Protein AF-K6DFI2-F1 (afdb_monomer_lite)

InterPro domains:
  IPR002104 Integrase, catalytic domain [PF00589] (16-104)
  IPR011010 DNA breaking-rejoining enzyme, catalytic core [SSF56349] (2-105)
  IPR013762 Integrase-like, catalytic domain superfamily [G3DSA:1.10.443.10] (1-110)

Foldseek 3Di:
DWAFPVQAADPVRAGDQWGWDQDPVPRDIDIHGCVVCRVVLSVVVVVCVVVVLDARTSAADPVGSPDHDDPVVVVVVQCVVCVVVVHRPRDPVVVVVVVVVVVCVVVVPPPCCVVPPDPDD

pLDDT: mean 83.06, std 13.71, range [34.91, 94.12]

Radius of gyration: 16.98 Å; chains: 1; bounding box: 40×39×38 Å

Organism: NCBI:txid1117379

Secondary structure (DSSP, 8-state):
---BHHHHB-TTSPBPSEEEEE-TTT--EEEEE-GGGHHHHHHHHHHHHHTT---SBSSEETTEEEEEPPHHHHHHHHHHHHHHHT-TT--HHHHHHHHHHHHHHHHT-GGGHHHH-----

Sequence (121 aa):
MKLKKTDVFNLDGTVKQTAFIHDQKTGKGNTLYLKPVQQDLMLYHAWLTQQNMNSEWLFPSTSRPDRPITEKQFYKIMARVGDLLGINYLGTHTMRKTGAYRVYTQSNYYWLSYAFIKPFK

Structure (mmCIF, N/CA/C/O backbone):
data_AF-K6DFI2-F1
#
_entry.id   AF-K6DFI2-F1
#
loop_
_atom_site.group_PDB
_atom_site.id
_atom_site.type_symbol
_atom_site.label_atom_id
_atom_site.label_alt_id
_atom_site.label_comp_id
_atom_site.label_asym_id
_atom_site.label_entity_id
_atom_site.label_seq_id
_atom_site.pdbx_PDB_ins_code
_atom_site.Cartn_x
_atom_site.Cartn_y
_atom_site.Cartn_z
_atom_site.occupancy
_atom_site.B_iso_or_equiv
_atom_site.auth_seq_id
_atom_site.auth_comp_id
_atom_site.auth_asym_id
_atom_site.auth_atom_id
_atom_site.pdbx_PDB_model_num
ATOM 1 N N . MET A 1 1 ? 3.661 3.282 6.572 1.00 67.25 1 MET A N 1
ATOM 2 C CA . MET A 1 1 ? 2.184 3.390 6.502 1.00 67.25 1 MET A CA 1
ATOM 3 C C . MET A 1 1 ? 1.580 2.108 7.053 1.00 67.25 1 MET A C 1
ATOM 5 O O . MET A 1 1 ? 2.086 1.045 6.719 1.00 67.25 1 MET A O 1
ATOM 9 N N . LYS A 1 2 ? 0.575 2.192 7.927 1.00 84.12 2 LYS A N 1
ATOM 10 C CA . LYS A 1 2 ? -0.082 1.022 8.525 1.00 84.12 2 LYS A CA 1
ATOM 11 C C . LYS A 1 2 ? -1.588 1.162 8.284 1.00 84.12 2 LYS A C 1
ATOM 13 O O . LYS A 1 2 ? -2.208 1.993 8.932 1.00 84.12 2 LYS A O 1
ATOM 18 N N . LEU A 1 3 ? -2.117 0.429 7.306 1.00 87.50 3 LEU A N 1
ATOM 19 C CA . LEU A 1 3 ? -3.532 0.465 6.915 1.00 87.50 3 LEU A CA 1
ATOM 20 C C . LEU A 1 3 ? -4.315 -0.602 7.677 1.00 87.50 3 LEU A C 1
ATOM 22 O O . LEU A 1 3 ? -3.867 -1.753 7.758 1.00 87.50 3 LEU A O 1
ATOM 26 N N . LYS A 1 4 ? -5.478 -0.234 8.207 1.00 91.38 4 LYS A N 1
ATOM 27 C CA . LYS A 1 4 ? -6.423 -1.151 8.850 1.00 91.38 4 LYS A CA 1
ATOM 28 C C . LYS A 1 4 ? -7.462 -1.631 7.844 1.00 91.38 4 LYS A C 1
ATOM 30 O O . LYS A 1 4 ? -7.735 -0.963 6.848 1.00 91.38 4 LYS A O 1
ATOM 35 N N . LYS A 1 5 ? -8.086 -2.780 8.112 1.00 89.88 5 LYS A N 1
ATOM 36 C CA . LYS A 1 5 ? -9.193 -3.285 7.283 1.00 89.88 5 LYS A CA 1
ATOM 37 C C . LYS A 1 5 ? -10.352 -2.293 7.240 1.00 89.88 5 LYS A C 1
ATOM 39 O O . LYS A 1 5 ? -10.893 -2.051 6.171 1.00 89.88 5 LYS A O 1
ATOM 44 N N . THR A 1 6 ? -10.671 -1.662 8.366 1.00 90.00 6 THR A N 1
ATOM 45 C CA . THR A 1 6 ? -11.747 -0.665 8.484 1.00 90.00 6 THR A CA 1
ATOM 46 C C . THR A 1 6 ? -11.505 0.607 7.668 1.00 90.00 6 THR A C 1
ATOM 48 O O . THR A 1 6 ? -12.460 1.322 7.367 1.00 90.00 6 THR A O 1
ATOM 51 N N . ASP A 1 7 ? -10.264 0.889 7.258 1.00 90.25 7 ASP A N 1
ATOM 52 C CA . ASP A 1 7 ? -9.956 2.021 6.375 1.00 90.25 7 ASP A CA 1
ATOM 53 C C . ASP A 1 7 ? -10.426 1.758 4.933 1.00 90.25 7 ASP A C 1
ATOM 55 O O . ASP A 1 7 ? -10.717 2.700 4.198 1.00 90.25 7 ASP A O 1
ATOM 59 N N . VAL A 1 8 ? -10.524 0.483 4.536 1.00 91.50 8 VAL A N 1
ATOM 60 C CA . VAL A 1 8 ? -10.756 0.040 3.149 1.00 91.50 8 VAL A CA 1
ATOM 61 C C . VAL A 1 8 ? -12.086 -0.687 2.973 1.00 91.50 8 VAL A C 1
ATOM 63 O O . VAL A 1 8 ? -12.744 -0.511 1.952 1.00 91.50 8 VAL A O 1
ATOM 66 N N . PHE A 1 9 ? -12.500 -1.479 3.957 1.00 90.62 9 PHE A N 1
ATOM 67 C CA . PHE A 1 9 ? -13.734 -2.255 3.933 1.00 90.62 9 PHE A CA 1
ATOM 68 C C . PHE A 1 9 ? -14.807 -1.602 4.803 1.00 90.62 9 PHE A C 1
ATOM 70 O O . PHE A 1 9 ? -14.529 -1.018 5.856 1.00 90.62 9 PHE A O 1
ATOM 77 N N . ASN A 1 10 ? -16.044 -1.704 4.343 1.00 88.94 10 ASN A N 1
ATOM 78 C CA . ASN A 1 10 ? -17.241 -1.428 5.119 1.00 88.94 10 ASN A CA 1
ATOM 79 C C . ASN A 1 10 ? -17.578 -2.631 6.018 1.00 88.94 10 ASN A C 1
ATOM 81 O O . ASN A 1 10 ? -17.052 -3.729 5.840 1.00 88.94 10 ASN A O 1
ATOM 85 N N . LEU A 1 11 ? -18.471 -2.424 6.990 1.00 82.75 11 LEU A N 1
ATOM 86 C CA . LEU A 1 11 ? -18.906 -3.479 7.918 1.00 82.75 11 LEU A CA 1
ATOM 87 C C . LEU A 1 11 ? -19.657 -4.624 7.215 1.00 82.75 11 LEU A C 1
ATOM 89 O O . LEU A 1 11 ? -19.657 -5.744 7.710 1.00 82.75 11 LEU A O 1
ATOM 93 N N . ASP A 1 12 ? -20.259 -4.347 6.060 1.00 83.56 12 ASP A N 1
ATOM 94 C CA . ASP A 1 12 ? -20.931 -5.322 5.193 1.00 83.56 12 ASP A CA 1
ATOM 95 C C . ASP A 1 12 ? -19.951 -6.148 4.329 1.00 83.56 12 ASP A C 1
ATOM 97 O O . ASP A 1 12 ? -20.374 -7.024 3.578 1.00 83.56 12 ASP A O 1
ATOM 101 N N . GLY A 1 13 ? -18.642 -5.874 4.414 1.00 79.38 13 GLY A N 1
ATOM 102 C CA . GLY A 1 13 ? -17.599 -6.531 3.623 1.00 79.38 13 GLY A CA 1
ATOM 103 C C . GLY A 1 13 ? -17.377 -5.932 2.230 1.00 79.38 13 GLY A C 1
ATOM 104 O O . GLY A 1 13 ? -16.513 -6.413 1.494 1.00 79.38 13 GLY A O 1
ATOM 105 N N . THR A 1 14 ? -18.098 -4.871 1.856 1.00 87.44 14 THR A N 1
ATOM 106 C CA . THR A 1 14 ? -17.874 -4.167 0.586 1.00 87.44 14 THR A CA 1
ATOM 107 C C . THR A 1 14 ? -16.644 -3.259 0.658 1.00 87.44 14 THR A C 1
ATOM 109 O O . THR A 1 14 ? -16.289 -2.730 1.713 1.00 87.44 14 THR A O 1
ATOM 112 N N . VAL A 1 15 ? -15.956 -3.073 -0.471 1.00 91.31 15 VAL A N 1
ATOM 113 C CA . VAL A 1 15 ? -14.796 -2.171 -0.555 1.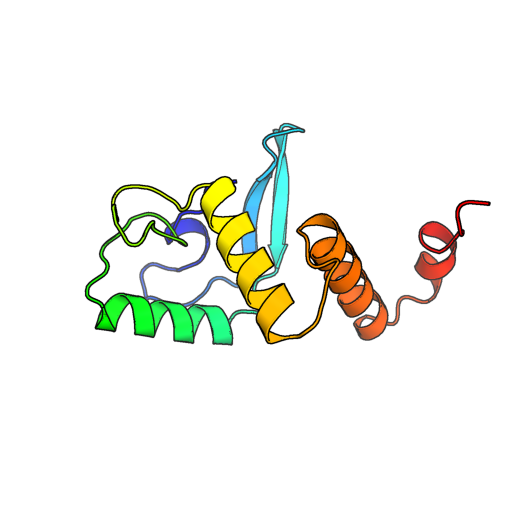00 91.31 15 VAL A CA 1
ATOM 114 C C . VAL A 1 15 ? -15.284 -0.733 -0.721 1.00 91.31 15 VAL A C 1
ATOM 116 O O . VAL A 1 15 ? -16.099 -0.437 -1.597 1.00 91.31 15 VAL A O 1
ATOM 119 N N . LYS A 1 16 ? -14.757 0.181 0.092 1.00 91.44 16 LYS A N 1
ATOM 120 C CA . LYS A 1 16 ? -15.012 1.619 -0.024 1.00 91.44 16 LYS A CA 1
ATOM 121 C C . LYS A 1 16 ? -14.471 2.152 -1.348 1.00 91.44 16 LYS A C 1
ATOM 123 O O . LYS A 1 16 ? -13.431 1.719 -1.829 1.00 91.44 16 LYS A O 1
ATOM 128 N N . GLN A 1 17 ? -15.130 3.159 -1.918 1.00 88.75 17 GLN A N 1
ATOM 129 C CA . GLN A 1 17 ? -14.637 3.803 -3.145 1.00 88.75 17 GLN A CA 1
ATOM 130 C C . GLN A 1 17 ? -13.355 4.609 -2.905 1.00 88.75 17 GLN A C 1
ATOM 132 O O . GLN A 1 17 ? -12.506 4.723 -3.793 1.00 88.75 17 GLN A O 1
ATOM 137 N N . THR A 1 18 ? -13.219 5.168 -1.703 1.00 89.81 18 THR A N 1
ATOM 138 C CA . THR A 1 18 ? -12.064 5.949 -1.276 1.00 89.81 18 THR A CA 1
ATOM 139 C C . THR A 1 18 ? -11.654 5.587 0.148 1.00 89.81 18 THR A C 1
ATOM 141 O O . THR A 1 18 ? -12.487 5.191 0.963 1.00 89.81 18 THR A O 1
ATOM 144 N N . ALA A 1 19 ? -10.367 5.742 0.451 1.00 89.88 19 ALA A N 1
ATOM 145 C CA . ALA A 1 19 ? -9.827 5.627 1.804 1.00 89.88 19 ALA A CA 1
ATOM 146 C C . ALA A 1 19 ? -9.096 6.914 2.181 1.00 89.88 19 ALA A C 1
ATOM 148 O O . ALA A 1 19 ? -8.264 7.407 1.419 1.00 89.88 19 ALA A O 1
ATOM 149 N N . PHE A 1 20 ? -9.392 7.458 3.358 1.00 88.69 20 PHE A N 1
ATOM 150 C CA . PHE A 1 20 ? -8.716 8.643 3.872 1.00 88.69 20 PHE A CA 1
ATOM 151 C C . PHE A 1 20 ? -7.533 8.232 4.747 1.00 88.69 20 PHE A C 1
ATOM 153 O O . PHE A 1 20 ? -7.689 7.454 5.687 1.00 88.69 20 PHE A O 1
ATOM 160 N N . ILE A 1 21 ? -6.349 8.753 4.440 1.00 88.62 21 ILE A N 1
ATOM 161 C CA . ILE A 1 21 ? -5.114 8.478 5.174 1.00 88.62 21 ILE A CA 1
ATOM 162 C C . ILE A 1 21 ? -4.429 9.783 5.569 1.00 88.62 21 ILE A C 1
ATOM 164 O O . ILE A 1 21 ? -4.518 10.782 4.864 1.00 88.62 21 ILE A O 1
ATOM 168 N N . HIS A 1 22 ? -3.680 9.760 6.667 1.00 86.38 22 HIS A N 1
ATOM 169 C CA . HIS A 1 22 ? -2.780 10.853 7.025 1.00 86.38 22 HIS A CA 1
ATOM 170 C C . HIS A 1 22 ? -1.351 10.488 6.628 1.00 86.38 22 HIS A C 1
ATOM 172 O O . HIS A 1 22 ? -0.835 9.432 7.014 1.00 86.38 22 HIS A O 1
ATOM 178 N N . ASP A 1 23 ? -0.706 11.351 5.846 1.00 81.00 23 ASP A N 1
ATOM 179 C CA . ASP A 1 23 ? 0.700 11.185 5.500 1.00 81.00 23 ASP A CA 1
ATOM 180 C C . ASP A 1 23 ? 1.560 11.429 6.746 1.00 81.00 23 ASP A C 1
ATOM 182 O O . ASP A 1 23 ? 1.543 12.507 7.335 1.00 81.00 23 ASP A O 1
ATOM 186 N N . GLN A 1 24 ? 2.342 10.426 7.140 1.00 81.06 24 GLN A N 1
ATOM 187 C CA . GLN A 1 24 ? 3.190 10.498 8.331 1.00 81.06 24 GLN A CA 1
ATOM 188 C C . GLN A 1 24 ? 4.290 11.560 8.215 1.00 81.06 24 GLN A C 1
ATOM 190 O O . GLN A 1 24 ? 4.718 12.093 9.234 1.00 81.06 24 GLN A O 1
ATOM 195 N N . LYS A 1 25 ? 4.759 11.871 6.999 1.00 78.94 25 LYS A N 1
ATOM 196 C CA . LYS A 1 25 ? 5.858 12.823 6.786 1.00 78.94 25 LYS A CA 1
ATOM 197 C C . LYS A 1 25 ? 5.386 14.271 6.845 1.00 78.94 25 LYS A C 1
ATOM 199 O O . LYS A 1 25 ? 6.127 15.133 7.301 1.00 78.94 25 LYS A O 1
ATOM 204 N N . THR A 1 26 ? 4.194 14.549 6.321 1.00 83.25 26 THR A N 1
ATOM 205 C CA . THR A 1 26 ? 3.697 15.927 6.157 1.00 83.25 26 THR A CA 1
ATOM 206 C C . THR A 1 26 ? 2.518 16.262 7.064 1.00 83.25 26 THR A C 1
ATOM 208 O O . THR A 1 26 ? 2.145 17.428 7.151 1.00 83.25 26 THR A O 1
ATOM 211 N N . GLY A 1 27 ? 1.904 15.263 7.704 1.00 83.31 27 GLY A N 1
ATOM 212 C CA . GLY A 1 27 ? 0.688 15.403 8.508 1.00 83.31 27 GLY A CA 1
ATOM 213 C C . GLY A 1 27 ? -0.580 15.662 7.690 1.00 83.31 27 GLY A C 1
ATOM 214 O O . GLY A 1 27 ? -1.673 15.696 8.249 1.00 83.31 27 GLY A O 1
ATOM 215 N N . LYS A 1 28 ? -0.468 15.840 6.369 1.00 87.00 28 LYS A N 1
ATOM 216 C CA . LYS A 1 28 ? -1.606 16.178 5.514 1.00 87.00 28 LYS A CA 1
ATOM 217 C C . LYS A 1 28 ? -2.500 14.962 5.288 1.00 87.00 28 LYS A C 1
ATOM 219 O O . LYS A 1 28 ? -2.017 13.850 5.064 1.00 87.00 28 LYS A O 1
ATOM 224 N N . GLY A 1 29 ? -3.807 15.205 5.305 1.00 86.81 29 GLY A N 1
ATOM 225 C CA . GLY A 1 29 ? -4.800 14.243 4.845 1.00 86.81 29 GLY A CA 1
ATOM 226 C C . GLY A 1 29 ? -4.658 13.996 3.345 1.00 86.81 29 GLY A C 1
ATOM 227 O O . GLY A 1 29 ? -4.422 14.923 2.570 1.00 86.81 29 GLY A O 1
ATOM 228 N N . ASN A 1 30 ? -4.791 12.742 2.939 1.00 86.25 30 ASN A N 1
ATOM 229 C CA . ASN A 1 30 ? -4.764 12.312 1.553 1.00 86.25 30 ASN A CA 1
ATOM 230 C C . ASN A 1 30 ? -5.861 11.269 1.323 1.00 86.25 30 ASN A C 1
ATOM 232 O O . ASN A 1 30 ? -6.055 10.368 2.138 1.00 86.25 30 ASN A O 1
ATOM 236 N N . THR A 1 31 ? -6.553 11.372 0.194 1.00 89.12 31 THR A N 1
ATOM 237 C CA . THR A 1 31 ? -7.638 10.460 -0.174 1.00 89.12 31 THR A CA 1
ATOM 238 C C . THR A 1 31 ? -7.153 9.521 -1.268 1.00 89.12 31 THR A C 1
ATOM 240 O O . THR A 1 31 ? -6.822 9.948 -2.373 1.00 89.12 31 THR A O 1
ATOM 243 N N . LEU A 1 32 ? -7.113 8.227 -0.968 1.00 87.62 32 LEU A N 1
ATOM 244 C CA . LEU A 1 32 ? -6.792 7.175 -1.922 1.00 87.62 32 LEU A CA 1
ATOM 245 C C . LEU A 1 32 ? -8.050 6.765 -2.681 1.00 87.62 32 LEU A C 1
ATOM 247 O O . LEU A 1 32 ? -9.077 6.480 -2.069 1.00 87.62 32 LEU A O 1
ATOM 251 N N . TYR A 1 33 ? -7.955 6.695 -4.006 1.00 89.00 33 TYR A N 1
ATOM 252 C CA . TYR A 1 33 ? -9.021 6.187 -4.863 1.00 89.00 33 TYR A CA 1
ATOM 253 C C . TYR A 1 33 ? -8.877 4.673 -5.043 1.00 89.00 33 TYR A C 1
ATOM 255 O O . TYR A 1 33 ? -7.880 4.208 -5.594 1.00 89.00 33 TYR A O 1
ATOM 263 N N . LEU A 1 34 ? -9.856 3.905 -4.564 1.00 89.38 34 LEU A N 1
ATOM 264 C CA . LEU A 1 34 ? -9.776 2.442 -4.482 1.00 89.38 34 LEU A CA 1
ATOM 265 C C . LEU A 1 34 ? -10.501 1.718 -5.618 1.00 89.38 34 LEU A C 1
ATOM 267 O O . LEU A 1 34 ? -10.259 0.532 -5.826 1.00 89.38 34 LEU A O 1
ATOM 271 N N . LYS A 1 35 ? -11.345 2.412 -6.391 1.00 87.94 35 LYS A N 1
ATOM 272 C CA . LYS A 1 35 ? -12.120 1.806 -7.488 1.00 87.94 35 LYS A CA 1
ATOM 273 C C . LYS A 1 35 ? -11.281 0.935 -8.446 1.00 87.94 35 LYS A C 1
ATOM 275 O O . LYS A 1 35 ? -11.744 -0.153 -8.771 1.00 87.94 35 LYS A O 1
ATOM 280 N N . PRO A 1 36 ? -10.057 1.327 -8.870 1.00 88.25 36 PRO A N 1
ATOM 281 C CA . PRO A 1 36 ? -9.269 0.516 -9.802 1.00 88.25 36 PRO A CA 1
ATOM 282 C C . PRO A 1 36 ? -8.776 -0.810 -9.213 1.00 88.25 36 PRO A C 1
ATOM 284 O O . PRO A 1 36 ? -8.502 -1.734 -9.965 1.00 88.25 36 PRO A O 1
ATOM 287 N N . VAL A 1 37 ? -8.653 -0.895 -7.886 1.00 90.00 37 VAL A N 1
ATOM 288 C CA . VAL A 1 37 ? -8.131 -2.067 -7.160 1.00 90.00 37 VAL A CA 1
ATOM 289 C C . VAL A 1 37 ? -9.225 -2.801 -6.382 1.00 90.00 37 VAL A C 1
ATOM 291 O O . VAL A 1 37 ? -8.940 -3.707 -5.605 1.00 90.00 37 VAL A O 1
ATOM 294 N N . GLN A 1 38 ? -10.490 -2.413 -6.566 1.00 91.50 38 GLN A N 1
ATOM 295 C CA . GLN A 1 38 ? -11.624 -2.950 -5.817 1.00 91.50 38 GLN A CA 1
ATOM 296 C C . GLN A 1 38 ? -11.748 -4.469 -5.975 1.00 91.50 38 GLN A C 1
ATOM 298 O O . GLN A 1 38 ? -11.896 -5.174 -4.980 1.00 91.50 38 GLN A O 1
ATOM 303 N N . GLN A 1 39 ? -11.637 -4.968 -7.208 1.00 91.62 39 GLN A N 1
ATOM 304 C CA . GLN A 1 39 ? -11.723 -6.400 -7.491 1.00 91.62 39 GLN A CA 1
ATOM 305 C C . GLN A 1 39 ? -10.596 -7.177 -6.797 1.00 91.62 39 GLN A C 1
ATOM 307 O O . GLN A 1 39 ? -10.854 -8.189 -6.148 1.00 91.62 39 GLN A O 1
ATOM 312 N N . ASP A 1 40 ? -9.364 -6.669 -6.868 1.00 93.06 40 ASP A N 1
ATOM 313 C CA . ASP A 1 40 ? -8.199 -7.291 -6.231 1.00 93.06 40 ASP A CA 1
ATOM 314 C C . ASP A 1 40 ? -8.345 -7.322 -4.705 1.00 93.06 40 ASP A C 1
ATOM 316 O O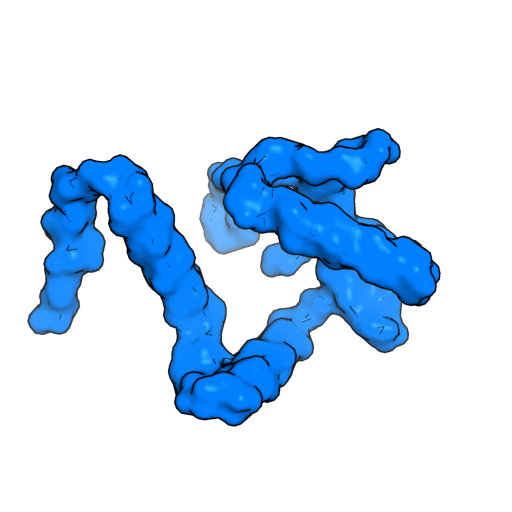 . ASP A 1 40 ? -8.035 -8.326 -4.065 1.00 93.06 40 ASP A O 1
ATOM 320 N N . LEU A 1 41 ? -8.877 -6.248 -4.112 1.00 92.75 41 LEU A N 1
ATOM 321 C CA . LEU A 1 41 ? -9.154 -6.173 -2.677 1.00 92.75 41 LEU A CA 1
ATOM 322 C C . LEU A 1 41 ? -10.238 -7.166 -2.245 1.00 92.75 41 LEU A C 1
ATOM 324 O O . LEU A 1 41 ? -10.106 -7.775 -1.185 1.00 92.75 41 LEU A O 1
ATOM 328 N N . MET A 1 42 ? -11.279 -7.365 -3.057 1.00 92.00 42 MET A N 1
ATOM 329 C CA . MET A 1 42 ? -12.316 -8.367 -2.786 1.00 92.00 42 MET A CA 1
ATOM 330 C C . MET A 1 42 ? -11.753 -9.790 -2.840 1.00 92.00 42 MET A C 1
ATOM 332 O O . MET A 1 42 ? -11.993 -10.576 -1.921 1.00 92.00 42 MET A O 1
ATOM 336 N N . LEU A 1 43 ? -10.966 -10.111 -3.872 1.00 93.00 43 LEU A N 1
ATOM 337 C CA . LEU A 1 43 ? -10.299 -11.412 -4.000 1.00 93.00 43 LEU A CA 1
ATOM 338 C C . LEU A 1 43 ? -9.351 -11.668 -2.826 1.00 93.00 43 LEU A C 1
ATOM 340 O O . LEU A 1 43 ? -9.354 -12.748 -2.235 1.00 93.00 43 LEU A O 1
ATOM 344 N N . TYR A 1 44 ? -8.579 -10.652 -2.449 1.00 91.81 44 TYR A N 1
ATOM 345 C CA . TYR A 1 44 ? -7.676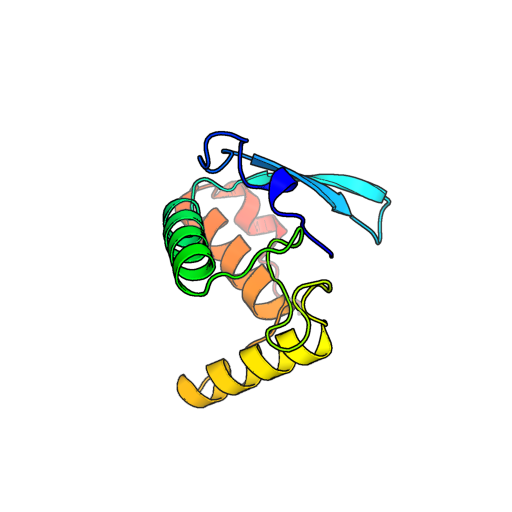 -10.723 -1.311 1.00 91.81 44 TYR A CA 1
ATOM 346 C C . TYR A 1 44 ? -8.418 -10.935 0.014 1.00 91.81 44 TYR A C 1
ATOM 348 O O . TYR A 1 44 ? -8.004 -11.763 0.826 1.00 91.81 44 TYR A O 1
ATOM 356 N N . HIS A 1 45 ? -9.537 -10.239 0.229 1.00 89.12 45 HIS A N 1
ATOM 357 C CA . HIS A 1 45 ? -10.365 -10.422 1.419 1.00 89.12 45 HIS A CA 1
ATOM 358 C C . HIS A 1 45 ? -10.920 -11.847 1.510 1.00 89.12 45 HIS A C 1
ATOM 360 O O . HIS A 1 45 ? -10.806 -12.480 2.559 1.00 89.12 45 HIS A O 1
ATOM 366 N N . ALA A 1 46 ? -11.442 -12.383 0.403 1.00 90.25 46 ALA A N 1
ATOM 367 C CA . ALA A 1 46 ? -11.923 -13.761 0.344 1.00 90.25 46 ALA A CA 1
ATOM 368 C C . ALA A 1 46 ? -10.811 -14.769 0.677 1.00 90.25 46 ALA A C 1
ATOM 370 O O . ALA A 1 46 ? -11.028 -15.698 1.457 1.00 90.25 46 ALA A O 1
ATOM 371 N N . TRP A 1 47 ? -9.602 -14.555 0.148 1.00 91.19 47 TRP A N 1
ATOM 372 C CA . TRP A 1 47 ? -8.440 -15.380 0.469 1.00 91.19 47 TRP A CA 1
ATOM 373 C C . TRP A 1 47 ? -8.073 -15.314 1.961 1.00 91.19 47 TRP A C 1
ATOM 375 O O . TRP A 1 47 ? -7.853 -16.353 2.580 1.00 91.19 47 TRP A O 1
ATOM 385 N N . LEU A 1 48 ? -8.073 -14.125 2.577 1.00 87.75 48 LEU A N 1
ATOM 386 C CA . LEU A 1 48 ? -7.809 -13.979 4.016 1.00 87.75 48 LEU A CA 1
ATOM 387 C C . LEU A 1 48 ? -8.811 -14.759 4.876 1.00 87.75 48 LEU A C 1
ATOM 389 O O . LEU A 1 48 ? -8.407 -15.395 5.853 1.00 87.75 48 LEU A O 1
ATOM 393 N N . THR A 1 49 ? -10.096 -14.729 4.515 1.00 87.25 49 THR A N 1
ATOM 394 C CA . THR A 1 49 ? -11.145 -15.490 5.210 1.00 87.25 49 THR A CA 1
ATOM 395 C C . THR A 1 49 ? -10.923 -16.995 5.076 1.00 87.25 49 THR A C 1
ATOM 397 O O . THR A 1 49 ? -11.017 -17.709 6.071 1.00 87.25 49 THR A O 1
ATOM 400 N N . GLN A 1 50 ? -10.555 -17.482 3.885 1.00 89.69 50 GLN A N 1
ATOM 401 C CA . GLN A 1 50 ? -10.238 -18.901 3.665 1.00 89.69 50 GLN A CA 1
ATOM 402 C C . GLN A 1 50 ? -9.041 -19.373 4.500 1.00 89.69 50 GLN A C 1
ATOM 404 O O . GLN A 1 50 ? -9.033 -20.501 4.982 1.00 89.69 50 GLN A O 1
ATOM 409 N N . GLN A 1 51 ? -8.045 -18.509 4.704 1.00 87.19 51 GLN A N 1
ATOM 410 C CA . GLN A 1 51 ? -6.881 -18.800 5.548 1.00 87.19 51 GLN A CA 1
ATOM 411 C C . GLN A 1 51 ? -7.142 -18.582 7.051 1.00 87.19 51 GLN A C 1
ATOM 413 O O . GLN A 1 51 ? -6.210 -18.668 7.850 1.00 87.19 51 GLN A O 1
ATOM 418 N N . ASN A 1 52 ? -8.384 -18.270 7.448 1.00 84.44 52 ASN A N 1
ATOM 419 C CA . ASN A 1 52 ? -8.784 -17.956 8.823 1.00 84.44 52 ASN A CA 1
ATOM 420 C C . ASN A 1 52 ? -7.918 -16.854 9.479 1.00 84.44 52 ASN A C 1
ATOM 422 O O . ASN A 1 52 ? -7.635 -16.871 10.681 1.00 84.44 52 ASN A O 1
ATOM 426 N N . MET A 1 53 ? -7.460 -15.883 8.679 1.00 81.75 53 MET A N 1
ATOM 427 C CA . MET A 1 53 ? -6.596 -14.793 9.135 1.00 81.75 53 MET A CA 1
ATOM 428 C C . MET A 1 53 ? -7.413 -13.623 9.695 1.00 81.75 53 MET A C 1
ATOM 430 O O . MET A 1 53 ? -7.695 -12.620 9.023 1.00 81.75 53 MET A O 1
ATOM 434 N N . ASN A 1 54 ? -7.734 -13.726 10.983 1.00 81.00 54 ASN A N 1
ATOM 435 C CA . ASN A 1 54 ? -8.364 -12.649 11.738 1.00 81.00 54 ASN A CA 1
ATOM 436 C C . ASN A 1 54 ? -7.309 -11.650 12.229 1.00 81.00 54 ASN A C 1
ATOM 438 O O . ASN A 1 54 ? -6.569 -11.894 13.176 1.00 81.00 54 ASN A O 1
ATOM 442 N N . SER A 1 55 ? -7.237 -10.512 11.541 1.00 86.31 55 SER A N 1
ATOM 443 C CA . SER A 1 55 ? -6.362 -9.386 11.867 1.00 86.31 55 SER A CA 1
ATOM 444 C C . SER A 1 55 ? -7.083 -8.067 11.622 1.00 86.31 55 SER A C 1
ATOM 446 O O . SER A 1 55 ? -7.891 -7.970 10.696 1.00 86.31 55 SER A O 1
ATOM 448 N N . GLU A 1 56 ? -6.759 -7.057 12.428 1.00 90.44 56 GLU A N 1
ATOM 449 C CA . GLU A 1 56 ? -7.187 -5.667 12.237 1.00 90.44 56 GLU A CA 1
ATOM 450 C C . GLU A 1 56 ? -6.481 -5.011 11.037 1.00 90.44 56 GLU A C 1
ATOM 452 O O . GLU A 1 56 ? -7.025 -4.114 10.388 1.00 90.44 56 GLU A O 1
ATOM 457 N N . TRP A 1 57 ? -5.267 -5.460 10.715 1.00 92.06 57 TRP A N 1
ATOM 458 C CA . TRP A 1 57 ? -4.447 -4.876 9.660 1.00 92.06 57 TRP A CA 1
ATOM 459 C C . TRP A 1 57 ? -4.907 -5.341 8.284 1.00 92.06 57 TRP A C 1
ATOM 461 O O . TRP A 1 57 ? -5.251 -6.507 8.090 1.00 92.06 57 TRP A O 1
ATOM 471 N N . LEU A 1 58 ? -4.863 -4.430 7.309 1.00 91.31 58 LEU A N 1
ATOM 472 C CA . LEU A 1 58 ? -5.167 -4.758 5.919 1.00 91.31 58 LEU A CA 1
ATOM 473 C C . LEU A 1 58 ? -4.168 -5.782 5.376 1.00 91.31 58 LEU A C 1
ATOM 475 O O . LEU A 1 58 ? -4.570 -6.754 4.761 1.00 91.31 58 LEU A O 1
ATOM 479 N N . PHE A 1 59 ? -2.880 -5.587 5.666 1.00 91.56 59 PHE A N 1
ATOM 480 C CA . PHE A 1 59 ? -1.806 -6.505 5.292 1.00 91.56 59 PHE A CA 1
ATOM 481 C C . PHE A 1 59 ? -1.136 -7.063 6.557 1.00 91.56 59 PHE A C 1
ATOM 483 O O . PHE A 1 59 ? -0.164 -6.468 7.047 1.00 91.56 59 PHE A O 1
ATOM 490 N N . PRO A 1 60 ? -1.664 -8.158 7.134 1.00 91.56 60 PRO A N 1
ATOM 491 C CA . PRO A 1 60 ? -1.078 -8.785 8.310 1.00 91.56 60 PRO A CA 1
ATOM 492 C C . PRO A 1 60 ? 0.248 -9.476 7.987 1.00 91.56 60 PRO A C 1
ATOM 494 O O . PRO A 1 60 ? 0.502 -9.914 6.864 1.00 91.56 60 PRO A O 1
ATOM 497 N N . SER A 1 61 ? 1.099 -9.613 8.998 1.00 88.44 61 SER A N 1
ATOM 498 C CA . SER A 1 61 ? 2.264 -10.490 8.921 1.00 88.44 61 SER A CA 1
ATOM 499 C C . SER A 1 61 ? 1.830 -11.955 8.995 1.00 88.44 61 SER A C 1
ATOM 501 O O . SER A 1 61 ? 1.113 -12.344 9.914 1.00 88.44 61 SER A O 1
ATOM 503 N N . THR A 1 62 ? 2.331 -12.793 8.084 1.00 84.19 62 THR A N 1
ATOM 504 C CA . THR A 1 62 ? 2.018 -14.233 8.038 1.00 84.19 62 THR A CA 1
ATOM 505 C C . THR A 1 62 ? 2.366 -14.957 9.341 1.00 84.19 62 THR A C 1
ATOM 507 O O . THR A 1 62 ? 1.628 -15.830 9.774 1.00 84.19 62 THR A O 1
ATOM 510 N N . SER A 1 63 ? 3.476 -14.590 9.992 1.00 84.38 63 SER A N 1
ATOM 511 C CA . SER A 1 63 ? 3.913 -15.233 11.242 1.00 84.38 63 SER A CA 1
ATOM 512 C C . SER A 1 63 ? 3.221 -14.684 12.491 1.00 84.38 63 SER A C 1
ATOM 514 O O . SER A 1 63 ? 3.264 -15.319 13.539 1.00 84.38 63 SER A O 1
ATOM 516 N N . ARG A 1 64 ? 2.683 -13.462 12.418 1.00 85.00 64 ARG A N 1
ATOM 517 C CA . ARG A 1 64 ? 2.127 -12.717 13.558 1.00 85.00 64 ARG A CA 1
ATOM 518 C C . ARG A 1 64 ? 0.942 -11.872 13.085 1.00 85.00 64 ARG A C 1
ATOM 520 O O . ARG A 1 64 ? 1.146 -10.706 12.739 1.00 85.00 64 ARG A O 1
ATOM 527 N N . PRO A 1 65 ? -0.270 -12.451 13.028 1.00 83.62 65 PRO A N 1
ATOM 528 C CA . PRO A 1 65 ? -1.451 -11.769 12.501 1.00 83.62 65 PRO A CA 1
ATOM 529 C C . PRO A 1 65 ? -1.824 -10.494 13.269 1.00 83.62 65 PRO A C 1
ATOM 531 O O . PRO A 1 65 ? -2.446 -9.602 12.705 1.00 83.62 65 PRO A O 1
ATOM 534 N N . ASP A 1 66 ? -1.400 -10.354 14.526 1.00 86.50 66 ASP A N 1
ATOM 535 C CA . ASP A 1 66 ? -1.577 -9.156 15.357 1.00 86.50 66 ASP A CA 1
ATOM 536 C C . ASP A 1 66 ? -0.801 -7.928 14.844 1.00 86.50 66 ASP A C 1
ATOM 538 O O . ASP A 1 66 ? -1.076 -6.795 15.248 1.00 86.50 66 ASP A O 1
ATOM 542 N N . ARG A 1 67 ? 0.169 -8.121 13.941 1.00 89.56 67 ARG A N 1
ATOM 543 C CA . ARG A 1 67 ? 1.061 -7.059 13.459 1.00 89.56 67 ARG A CA 1
ATOM 544 C C . ARG A 1 67 ? 0.901 -6.823 11.962 1.00 89.56 67 ARG A C 1
ATOM 546 O O . ARG A 1 67 ? 0.719 -7.779 11.205 1.00 89.56 67 ARG A O 1
ATOM 553 N N . PRO A 1 68 ? 1.061 -5.570 11.503 1.00 92.12 68 PRO A N 1
ATOM 554 C CA . PRO A 1 68 ? 1.133 -5.304 10.080 1.00 92.12 68 PRO A CA 1
ATOM 555 C C . PRO A 1 68 ? 2.452 -5.846 9.523 1.00 92.12 68 PRO A C 1
ATOM 557 O O . PRO A 1 68 ? 3.440 -6.012 10.251 1.00 92.12 68 PRO A O 1
ATOM 560 N N . ILE A 1 69 ? 2.488 -6.071 8.213 1.00 91.38 69 ILE A N 1
ATOM 561 C CA . ILE A 1 69 ? 3.731 -6.376 7.509 1.00 91.38 69 ILE A CA 1
ATOM 562 C C . ILE A 1 69 ? 4.787 -5.289 7.769 1.00 91.38 69 ILE A C 1
ATOM 564 O O . ILE A 1 69 ? 4.500 -4.089 7.799 1.00 91.38 69 ILE A O 1
ATOM 568 N N . THR A 1 70 ? 6.033 -5.712 7.978 1.00 91.25 70 THR A N 1
ATOM 569 C CA . THR A 1 70 ? 7.153 -4.783 8.141 1.00 91.25 70 THR A CA 1
ATOM 570 C C . THR A 1 70 ? 7.664 -4.316 6.785 1.00 91.25 70 THR A C 1
ATOM 572 O O . THR A 1 70 ? 7.623 -5.053 5.801 1.00 91.25 70 THR A O 1
ATOM 575 N N . GLU A 1 71 ? 8.227 -3.112 6.734 1.00 89.81 71 GLU A N 1
ATOM 576 C CA . GLU A 1 71 ? 8.814 -2.568 5.505 1.00 89.81 71 GLU A CA 1
ATOM 577 C C . GLU A 1 71 ? 9.923 -3.476 4.941 1.00 89.81 71 GLU A C 1
ATOM 579 O O . GLU A 1 71 ? 9.976 -3.740 3.743 1.00 89.81 71 GLU A O 1
ATOM 584 N N . LYS A 1 72 ? 10.747 -4.067 5.817 1.00 90.31 72 LYS A N 1
ATOM 585 C CA . LYS A 1 72 ? 11.763 -5.052 5.419 1.00 90.31 72 LYS A CA 1
ATOM 586 C C . LYS A 1 72 ? 11.148 -6.281 4.740 1.00 90.31 72 LYS A C 1
ATOM 588 O O . LYS A 1 72 ? 11.722 -6.783 3.779 1.00 90.31 72 LYS A O 1
ATOM 593 N N . GLN A 1 73 ? 10.014 -6.783 5.236 1.00 91.25 73 GLN A N 1
ATOM 594 C CA . GLN A 1 73 ? 9.327 -7.913 4.602 1.00 91.25 73 GLN A CA 1
ATOM 595 C C . GLN A 1 73 ? 8.716 -7.523 3.262 1.00 91.25 73 GLN A C 1
ATOM 597 O O . GLN A 1 73 ? 8.847 -8.272 2.300 1.00 91.25 73 GLN A O 1
ATOM 602 N N . PHE A 1 74 ? 8.132 -6.330 3.172 1.00 90.44 74 PHE A N 1
ATOM 603 C CA . PHE A 1 74 ? 7.647 -5.802 1.905 1.00 90.44 74 PHE A CA 1
ATOM 604 C C . PHE A 1 74 ? 8.760 -5.779 0.843 1.00 90.44 74 PHE A C 1
ATOM 606 O O . PHE A 1 74 ? 8.584 -6.350 -0.230 1.00 90.44 74 PHE A O 1
ATOM 613 N N . TYR A 1 75 ? 9.939 -5.223 1.152 1.00 90.69 75 TYR A N 1
ATOM 614 C CA . TYR A 1 75 ? 11.057 -5.205 0.197 1.00 90.69 75 TYR A CA 1
ATOM 615 C C . TYR A 1 75 ? 11.553 -6.603 -0.186 1.00 90.69 75 TYR A C 1
ATOM 617 O O . TYR A 1 75 ? 11.899 -6.816 -1.343 1.00 90.69 75 TYR A O 1
ATOM 625 N N . LYS A 1 76 ? 11.545 -7.572 0.738 1.00 91.94 76 LYS A N 1
ATOM 626 C CA . LYS A 1 76 ? 11.888 -8.970 0.419 1.00 91.94 76 LYS A CA 1
ATOM 627 C C . LYS A 1 76 ? 10.911 -9.598 -0.573 1.00 91.94 76 LYS A C 1
ATOM 629 O O . LYS A 1 76 ? 11.345 -10.283 -1.494 1.00 91.94 76 LYS A O 1
ATOM 634 N N . ILE A 1 77 ? 9.611 -9.365 -0.389 1.00 91.44 77 ILE A N 1
ATOM 635 C CA . ILE A 1 77 ? 8.579 -9.842 -1.318 1.00 91.44 77 ILE A CA 1
ATOM 636 C C . ILE A 1 77 ? 8.792 -9.197 -2.688 1.00 91.44 77 ILE A C 1
ATOM 638 O O . ILE A 1 77 ? 8.825 -9.904 -3.690 1.00 91.44 77 ILE A O 1
ATOM 642 N N . MET A 1 78 ? 9.006 -7.880 -2.728 1.00 91.00 78 MET A N 1
ATOM 643 C CA . MET A 1 78 ? 9.229 -7.161 -3.982 1.00 91.00 78 MET A CA 1
ATOM 644 C C . MET A 1 78 ? 10.489 -7.620 -4.717 1.00 91.00 78 MET A C 1
ATOM 646 O O . MET A 1 78 ? 10.430 -7.796 -5.927 1.00 91.00 78 MET A O 1
ATOM 650 N N . ALA A 1 79 ? 11.597 -7.853 -4.006 1.00 91.31 79 ALA A N 1
ATOM 651 C CA . ALA A 1 79 ? 12.827 -8.372 -4.602 1.00 91.31 79 ALA A CA 1
ATOM 652 C C . ALA A 1 79 ? 12.589 -9.741 -5.249 1.00 91.31 79 ALA A C 1
ATOM 654 O O . ALA A 1 79 ? 12.867 -9.915 -6.429 1.00 91.31 79 ALA A O 1
ATOM 655 N N . ARG A 1 80 ? 11.941 -10.664 -4.525 1.00 92.62 80 ARG A N 1
ATOM 656 C CA . ARG A 1 80 ? 11.592 -11.988 -5.056 1.00 92.62 80 ARG A CA 1
ATOM 657 C C . ARG A 1 80 ? 10.685 -11.906 -6.286 1.00 92.62 80 ARG A C 1
ATOM 659 O O . ARG A 1 80 ? 10.863 -12.672 -7.224 1.00 92.62 80 ARG A O 1
ATOM 666 N N . VAL A 1 81 ? 9.699 -11.007 -6.285 1.00 93.00 81 VAL A N 1
ATOM 667 C CA . VAL A 1 81 ? 8.838 -10.772 -7.459 1.00 93.00 81 VAL A CA 1
ATOM 668 C C . VAL A 1 81 ? 9.654 -10.211 -8.626 1.00 93.00 81 VAL A C 1
ATOM 670 O O . VAL A 1 81 ? 9.445 -10.631 -9.760 1.00 93.00 81 VAL A O 1
ATOM 673 N N . GLY A 1 82 ? 10.598 -9.307 -8.356 1.00 92.00 82 GLY A N 1
ATOM 674 C CA . GLY A 1 82 ? 11.548 -8.798 -9.343 1.00 92.00 82 GLY A CA 1
ATOM 675 C C . GLY A 1 82 ? 12.362 -9.919 -9.982 1.00 92.00 82 GLY A C 1
ATOM 676 O O . GLY A 1 82 ? 12.370 -10.023 -11.205 1.00 92.00 82 GLY A O 1
ATOM 677 N N . ASP A 1 83 ? 12.942 -10.809 -9.175 1.00 93.19 83 ASP A N 1
ATOM 678 C CA . ASP A 1 83 ? 13.726 -11.955 -9.652 1.00 93.19 83 ASP A CA 1
ATOM 679 C C . ASP A 1 83 ? 12.888 -12.896 -10.533 1.00 93.19 83 ASP A C 1
ATOM 681 O O . ASP A 1 83 ? 13.327 -13.307 -11.605 1.00 93.19 83 ASP A O 1
ATOM 685 N N . LEU A 1 84 ? 11.649 -13.195 -10.120 1.00 94.12 84 LEU A N 1
ATOM 686 C CA . LEU A 1 84 ? 10.728 -14.058 -10.872 1.00 94.12 84 LEU A CA 1
ATOM 687 C C . LEU A 1 84 ? 10.313 -13.463 -12.224 1.00 94.12 84 LEU A C 1
ATOM 689 O O . LEU A 1 84 ? 10.054 -14.207 -13.166 1.00 94.12 84 LEU A O 1
ATOM 693 N N . LEU A 1 85 ? 10.224 -12.137 -12.311 1.00 93.00 85 LEU A N 1
ATOM 694 C CA . LEU A 1 85 ? 9.850 -11.420 -13.531 1.00 93.00 85 LEU A CA 1
ATOM 695 C C . LEU A 1 85 ? 11.066 -10.969 -14.358 1.00 93.00 85 LEU A C 1
ATOM 697 O O . LEU A 1 85 ? 10.882 -10.397 -15.430 1.00 93.00 85 LEU A O 1
ATOM 701 N N . GLY A 1 86 ? 12.294 -11.179 -13.869 1.00 92.0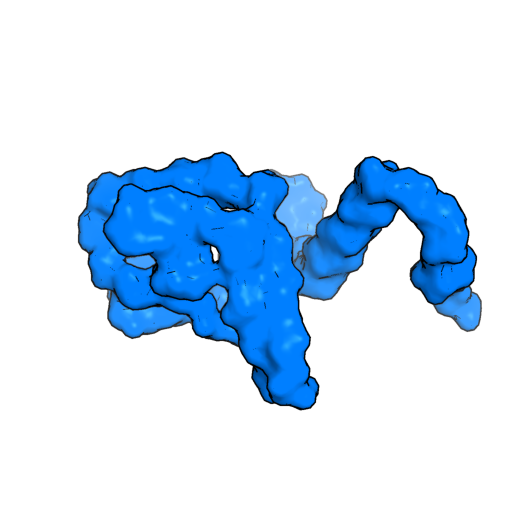6 86 GLY A N 1
ATOM 702 C CA . GLY A 1 86 ? 13.522 -10.677 -14.493 1.00 92.06 86 GLY A CA 1
ATOM 703 C C . GLY A 1 86 ? 13.675 -9.147 -14.448 1.00 92.06 86 GLY A C 1
ATOM 704 O O . GLY A 1 86 ? 14.296 -8.561 -15.333 1.00 92.06 86 GLY A O 1
ATOM 705 N N . ILE A 1 87 ? 13.090 -8.474 -13.448 1.00 89.44 87 ILE A N 1
ATOM 706 C CA . ILE A 1 87 ? 13.102 -7.011 -13.288 1.00 89.44 87 ILE A CA 1
ATOM 707 C C . ILE A 1 87 ? 14.015 -6.608 -12.123 1.00 89.44 87 ILE A C 1
ATOM 709 O O . ILE A 1 87 ? 13.634 -6.679 -10.956 1.00 89.44 87 ILE A O 1
ATOM 713 N N . ASN A 1 88 ? 15.187 -6.059 -12.450 1.00 83.38 88 ASN A N 1
ATOM 714 C CA . ASN A 1 88 ? 16.233 -5.736 -11.465 1.00 83.38 88 ASN A CA 1
ATOM 715 C C . ASN A 1 88 ? 16.020 -4.420 -10.685 1.00 83.38 88 ASN A C 1
ATOM 717 O O . ASN A 1 88 ? 16.756 -4.133 -9.747 1.00 83.38 88 ASN A O 1
ATOM 721 N N . TYR A 1 89 ? 15.049 -3.585 -11.070 1.00 79.31 89 TYR A N 1
ATOM 722 C CA . TYR A 1 89 ? 14.841 -2.235 -10.507 1.00 79.31 89 TYR A CA 1
ATOM 723 C C . TYR A 1 89 ? 13.434 -2.027 -9.915 1.00 79.31 89 TYR A C 1
ATOM 725 O O . TYR A 1 89 ? 12.914 -0.903 -9.843 1.00 79.31 89 TYR A O 1
ATOM 733 N N . LEU A 1 90 ? 12.798 -3.120 -9.484 1.00 85.31 90 LEU A N 1
ATOM 734 C CA . LEU A 1 90 ? 11.469 -3.098 -8.884 1.00 85.31 90 LEU A CA 1
ATOM 735 C C . LEU A 1 90 ? 11.523 -2.569 -7.440 1.00 85.31 90 LEU A C 1
ATOM 737 O O . LEU A 1 90 ? 11.977 -3.241 -6.519 1.00 85.31 90 LEU A O 1
ATOM 741 N N . GLY A 1 91 ? 11.022 -1.349 -7.236 1.00 85.50 91 GLY A N 1
ATOM 742 C CA . GLY A 1 91 ? 10.981 -0.688 -5.931 1.00 85.50 91 GLY A CA 1
ATOM 743 C C . GLY A 1 91 ? 9.767 0.225 -5.765 1.00 85.50 91 GLY A C 1
ATOM 744 O O . GLY A 1 91 ? 9.040 0.506 -6.719 1.00 85.50 91 GLY A O 1
ATOM 745 N N . THR A 1 92 ? 9.549 0.720 -4.544 1.00 85.06 92 THR A N 1
ATOM 746 C CA . THR A 1 92 ? 8.398 1.574 -4.183 1.00 85.06 92 THR A CA 1
ATOM 747 C C . THR A 1 92 ? 8.328 2.853 -5.017 1.00 85.06 92 THR A C 1
ATOM 749 O O . THR A 1 92 ? 7.260 3.215 -5.512 1.00 85.06 92 THR A O 1
ATOM 752 N N . HIS A 1 93 ? 9.467 3.516 -5.234 1.00 85.31 93 HIS A N 1
ATOM 753 C CA . HIS A 1 93 ? 9.548 4.719 -6.065 1.00 85.31 93 HIS A CA 1
ATOM 754 C C . HIS A 1 93 ? 9.255 4.440 -7.541 1.00 85.31 93 HIS A C 1
ATOM 756 O O . HIS A 1 93 ? 8.540 5.222 -8.170 1.00 85.31 93 HIS A O 1
ATOM 762 N N . THR A 1 94 ? 9.764 3.329 -8.078 1.00 86.81 94 THR A N 1
ATOM 763 C CA . THR A 1 94 ? 9.507 2.909 -9.462 1.00 86.81 94 THR A CA 1
ATOM 764 C C . THR A 1 94 ? 8.019 2.641 -9.656 1.00 86.81 94 THR A C 1
ATOM 766 O O . THR A 1 94 ? 7.391 3.273 -10.502 1.00 86.81 94 THR A O 1
ATOM 769 N N . MET A 1 95 ? 7.419 1.808 -8.798 1.00 89.25 95 MET A N 1
ATOM 770 C CA . MET A 1 95 ? 5.989 1.493 -8.859 1.00 89.25 95 MET A CA 1
ATOM 771 C C . MET A 1 95 ? 5.113 2.739 -8.726 1.00 89.25 95 MET A C 1
ATOM 773 O O . MET A 1 95 ? 4.146 2.888 -9.470 1.00 89.25 95 MET A O 1
ATOM 777 N N . ARG A 1 96 ? 5.464 3.671 -7.831 1.00 88.19 96 ARG A N 1
ATOM 778 C CA . ARG A 1 96 ? 4.723 4.929 -7.673 1.00 88.19 96 ARG A CA 1
ATOM 779 C C . ARG A 1 96 ? 4.772 5.788 -8.939 1.00 88.19 96 ARG A C 1
ATOM 781 O O . ARG A 1 96 ? 3.739 6.323 -9.333 1.00 88.19 96 ARG A O 1
ATOM 788 N N . LYS A 1 97 ? 5.941 5.914 -9.581 1.00 88.94 97 LYS A N 1
ATOM 789 C CA . LYS A 1 97 ? 6.085 6.647 -10.852 1.00 88.94 97 LYS A CA 1
ATOM 790 C C . LYS A 1 97 ? 5.280 5.983 -11.967 1.00 88.94 97 LYS A C 1
ATOM 792 O O . LYS A 1 97 ? 4.535 6.671 -12.657 1.00 88.94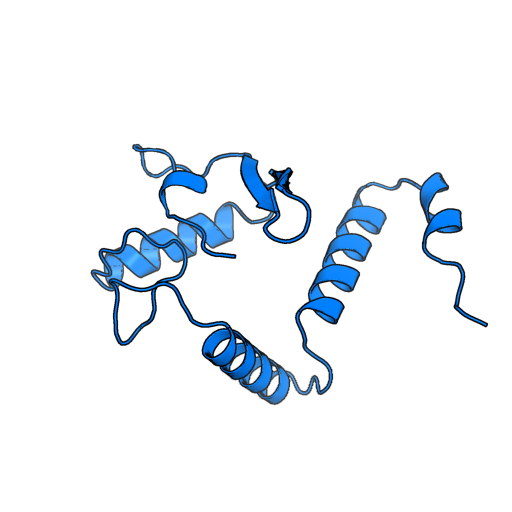 97 LYS A O 1
ATOM 797 N N . THR A 1 98 ? 5.373 4.662 -12.103 1.00 87.94 98 THR A N 1
ATOM 798 C CA . THR A 1 98 ? 4.632 3.900 -13.118 1.00 87.94 98 THR A CA 1
ATOM 799 C C . THR A 1 98 ? 3.122 3.976 -12.904 1.00 87.94 98 THR A C 1
ATOM 801 O O . THR A 1 98 ? 2.379 4.164 -13.864 1.00 87.94 98 THR A O 1
ATOM 804 N N . GLY A 1 99 ? 2.654 3.877 -11.657 1.00 84.88 99 GLY A N 1
ATOM 805 C CA . GLY A 1 99 ? 1.239 4.022 -11.317 1.00 84.88 99 GLY A CA 1
ATOM 806 C C . GLY A 1 99 ? 0.709 5.413 -11.658 1.00 84.88 99 GLY A C 1
ATOM 807 O O . GLY A 1 99 ? -0.310 5.528 -12.334 1.00 84.88 99 GLY A O 1
ATOM 808 N N . ALA A 1 100 ? 1.438 6.467 -11.274 1.00 85.06 100 ALA A N 1
ATOM 809 C CA . ALA A 1 100 ? 1.083 7.836 -11.643 1.00 85.06 100 ALA A CA 1
ATOM 810 C C . ALA A 1 100 ? 1.044 8.008 -13.170 1.00 85.06 100 ALA A C 1
ATOM 812 O O . ALA A 1 100 ? 0.057 8.509 -13.698 1.00 85.06 100 ALA A O 1
ATOM 813 N N . TYR A 1 101 ? 2.067 7.519 -13.881 1.00 86.62 101 TYR A N 1
ATOM 814 C CA . TYR A 1 101 ? 2.116 7.534 -15.344 1.00 86.62 101 TYR A CA 1
ATOM 815 C C . TYR A 1 101 ? 0.889 6.866 -15.977 1.00 86.62 101 TYR A C 1
ATOM 817 O O . TYR A 1 101 ? 0.263 7.470 -16.841 1.00 86.62 101 TYR A O 1
ATOM 825 N N . ARG A 1 102 ? 0.481 5.681 -15.500 1.00 84.06 102 ARG A N 1
ATOM 826 C CA . ARG A 1 102 ? -0.721 4.986 -15.996 1.00 84.06 102 ARG A CA 1
ATOM 827 C C . ARG A 1 102 ? -1.999 5.802 -15.802 1.00 84.06 102 ARG A C 1
ATOM 829 O O . ARG A 1 102 ? -2.803 5.901 -16.728 1.00 84.06 102 ARG A O 1
ATOM 836 N N . VAL A 1 103 ? -2.173 6.414 -14.629 1.00 82.12 103 VAL A N 1
ATOM 837 C CA . VAL A 1 103 ? -3.322 7.295 -14.361 1.00 82.12 103 VAL A CA 1
ATOM 838 C C . VAL A 1 103 ? -3.315 8.488 -15.321 1.00 82.12 103 VAL A C 1
ATOM 840 O O . VAL A 1 103 ? -4.358 8.810 -15.893 1.00 82.12 103 VAL A O 1
ATOM 843 N N . TYR A 1 104 ? -2.150 9.098 -15.567 1.00 80.94 104 TYR A N 1
ATOM 844 C CA . TYR A 1 104 ? -2.015 10.201 -16.524 1.00 80.94 104 TYR A CA 1
ATOM 845 C C . TYR A 1 104 ? -2.380 9.784 -17.951 1.00 80.94 104 TYR A C 1
ATOM 847 O O . TYR A 1 104 ? -3.181 10.466 -18.588 1.00 80.94 104 TYR A O 1
ATOM 855 N N . THR A 1 105 ? -1.846 8.660 -18.440 1.00 80.69 105 THR A N 1
ATOM 856 C CA . THR A 1 105 ? -2.133 8.167 -19.797 1.00 80.69 105 THR A CA 1
ATOM 857 C C . THR A 1 105 ? -3.606 7.822 -19.993 1.00 80.69 105 THR A C 1
ATOM 859 O O . THR A 1 105 ? -4.142 8.042 -21.070 1.00 80.69 105 THR A O 1
ATOM 862 N N . GLN 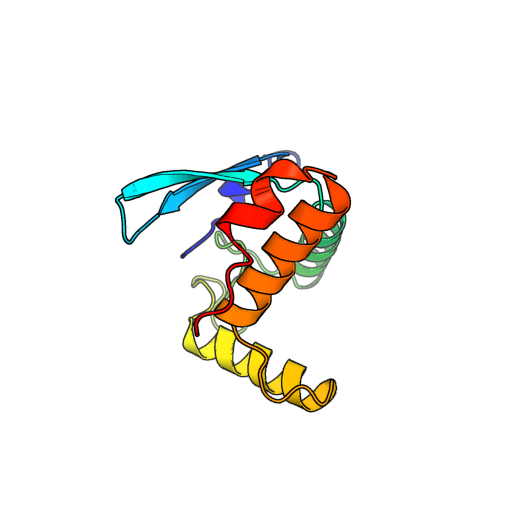A 1 106 ? -4.278 7.315 -18.956 1.00 78.44 106 GLN A N 1
ATOM 863 C CA . GLN A 1 106 ? -5.687 6.927 -19.033 1.00 78.44 106 GLN A CA 1
ATOM 864 C C . GLN A 1 106 ? -6.645 8.121 -18.921 1.00 78.44 106 GLN A C 1
ATOM 866 O O . GLN A 1 106 ? -7.733 8.088 -19.485 1.00 78.44 106 GLN A O 1
ATOM 871 N N . SER A 1 107 ? -6.244 9.182 -18.213 1.00 72.19 107 SER A N 1
ATOM 872 C CA . SER A 1 107 ? -7.089 10.364 -17.979 1.00 72.19 107 SER A CA 1
ATOM 873 C C . SER A 1 107 ? -6.994 11.418 -19.092 1.00 72.19 107 SER A C 1
ATOM 875 O O . SER A 1 107 ? -7.702 12.417 -19.042 1.00 72.19 107 SER A O 1
ATOM 877 N N . ASN A 1 108 ? -6.113 11.222 -20.080 1.00 63.34 108 ASN A N 1
ATOM 878 C CA . ASN A 1 108 ? -5.937 12.073 -21.264 1.00 63.34 108 ASN A CA 1
ATOM 879 C C . ASN A 1 108 ? -5.708 13.581 -20.986 1.00 63.34 108 ASN A C 1
ATOM 881 O O . ASN A 1 108 ? -5.992 14.437 -21.823 1.00 63.34 108 ASN A O 1
ATOM 885 N N . TYR A 1 109 ? -5.167 13.934 -19.813 1.00 59.19 109 TYR A N 1
ATOM 886 C CA . TYR A 1 109 ? -4.816 15.318 -19.473 1.00 59.19 109 TYR A CA 1
ATOM 887 C C . TYR A 1 109 ? -3.480 15.717 -20.122 1.00 59.19 109 TYR A C 1
ATOM 889 O O . TYR A 1 109 ? -2.426 15.716 -19.484 1.00 59.19 109 TYR A O 1
ATOM 897 N N . TYR A 1 110 ? -3.529 16.098 -21.401 1.00 53.09 110 TYR A N 1
ATOM 898 C CA . TYR A 1 110 ? -2.366 16.529 -22.190 1.00 53.09 110 TYR A CA 1
ATOM 899 C C . TYR A 1 110 ? -1.608 17.734 -21.596 1.00 53.09 110 TYR A C 1
ATOM 901 O O . TYR A 1 110 ? -0.401 17.856 -21.796 1.00 53.09 110 TYR A O 1
ATOM 909 N N . TRP A 1 111 ? -2.267 18.593 -20.811 1.00 51.75 111 TRP A N 1
ATOM 910 C CA . TRP A 1 111 ? -1.678 19.834 -20.279 1.00 51.75 111 TRP A CA 1
ATOM 911 C C . TRP A 1 111 ? -0.699 19.657 -19.103 1.00 51.75 111 TRP A C 1
ATOM 913 O O . TRP A 1 111 ? 0.130 20.532 -18.868 1.00 51.75 111 TRP A O 1
ATOM 923 N N . LEU A 1 112 ? -0.736 18.533 -18.378 1.00 50.56 112 LEU A N 1
ATOM 924 C CA . LEU A 1 112 ? 0.200 18.265 -17.269 1.00 50.56 112 LEU A CA 1
ATOM 925 C C . LEU A 1 112 ? 1.490 17.559 -17.718 1.00 50.56 112 LEU A C 1
ATOM 927 O O . LEU A 1 112 ? 2.449 17.481 -16.946 1.00 50.56 112 LEU A O 1
ATOM 931 N N . SER A 1 113 ? 1.544 17.084 -18.969 1.00 47.31 113 SER A N 1
ATOM 932 C CA . SER A 1 113 ? 2.731 16.439 -19.550 1.00 47.31 113 SER A CA 1
ATOM 933 C C . SER A 1 113 ? 3.967 17.351 -19.505 1.00 47.31 113 SER A C 1
ATOM 935 O O . SER A 1 113 ? 5.063 16.896 -19.180 1.00 47.31 113 SER A O 1
ATOM 937 N N . TYR A 1 114 ? 3.777 18.660 -19.690 1.00 48.56 114 TYR A N 1
ATOM 938 C CA . TYR A 1 114 ? 4.846 19.658 -19.641 1.00 48.56 114 TYR A CA 1
ATOM 939 C C . TYR A 1 114 ? 5.425 19.902 -18.237 1.00 48.56 114 TYR A C 1
ATOM 941 O O . TYR A 1 114 ? 6.559 20.366 -18.125 1.00 48.56 114 TYR A O 1
ATOM 949 N N . ALA A 1 115 ? 4.689 19.585 -17.165 1.00 51.25 115 ALA A N 1
ATOM 950 C CA . ALA A 1 115 ? 5.109 19.884 -15.793 1.00 51.25 115 ALA A CA 1
ATOM 951 C C . ALA A 1 115 ? 5.934 18.757 -15.142 1.00 51.25 115 ALA A C 1
ATOM 953 O O . ALA A 1 115 ? 6.787 19.034 -14.302 1.00 51.25 115 ALA A O 1
ATOM 954 N N . PHE A 1 116 ? 5.710 17.496 -15.531 1.00 46.97 116 PHE A N 1
ATOM 955 C CA . PHE A 1 116 ? 6.386 16.332 -14.933 1.00 46.97 116 PHE A CA 1
ATOM 956 C C . PHE A 1 116 ? 7.373 15.621 -15.868 1.00 46.97 116 PHE A C 1
ATOM 958 O O . PHE A 1 116 ? 8.215 14.864 -15.385 1.00 46.97 116 PHE A O 1
ATOM 965 N N . ILE A 1 117 ? 7.311 15.878 -17.179 1.00 46.03 117 ILE A N 1
ATOM 966 C CA . ILE A 1 117 ? 8.216 15.315 -18.193 1.00 46.03 117 ILE A CA 1
ATOM 967 C C . ILE A 1 117 ? 9.189 16.402 -18.675 1.00 46.03 117 ILE A C 1
ATOM 969 O O . ILE A 1 117 ? 9.409 16.581 -19.869 1.00 46.03 117 ILE A O 1
ATOM 973 N N . LYS A 1 118 ? 9.798 17.164 -17.759 1.00 34.91 118 LYS A N 1
ATOM 974 C CA . LYS A 1 118 ? 11.121 17.710 -18.072 1.00 34.91 118 LYS A CA 1
ATOM 975 C C . LYS A 1 118 ? 12.148 16.661 -17.653 1.00 34.91 118 LYS A C 1
ATOM 977 O O . LYS A 1 118 ? 12.215 16.348 -16.463 1.00 34.91 118 LYS A O 1
ATOM 982 N N . PRO A 1 119 ? 12.914 16.080 -18.594 1.00 38.50 119 PRO A N 1
ATOM 983 C CA . PRO A 1 119 ? 14.079 15.302 -18.217 1.00 38.50 119 PRO A CA 1
ATOM 984 C C . PRO A 1 119 ? 14.990 16.227 -17.409 1.00 38.50 119 PRO A C 1
ATOM 986 O O . PRO A 1 119 ? 15.241 17.361 -17.818 1.00 38.50 119 PRO A O 1
ATOM 989 N N . PHE A 1 120 ? 15.448 15.753 -16.252 1.00 39.31 120 PHE A N 1
ATOM 990 C CA . PHE A 1 120 ? 16.657 16.288 -15.642 1.00 39.31 120 PHE A CA 1
ATOM 991 C C . PHE A 1 120 ? 17.761 16.159 -16.702 1.00 39.31 120 PHE A C 1
ATOM 993 O O . PHE A 1 120 ? 18.219 15.052 -16.983 1.00 39.31 120 PHE A O 1
ATOM 1000 N N . LYS A 1 121 ? 18.079 17.272 -17.363 1.00 38.00 121 LYS A N 1
ATOM 1001 C CA . LYS A 1 121 ? 19.401 17.513 -17.933 1.00 38.00 121 LYS A CA 1
ATOM 1002 C C . LYS A 1 121 ? 20.240 18.171 -16.854 1.00 38.00 121 LYS A C 1
ATOM 1004 O O . LYS A 1 121 ? 19.662 19.008 -16.122 1.00 38.00 121 LYS A O 1
#